Protein AF-A0A935LXM3-F1 (afdb_monomer_lite)

Sequence (166 aa):
MAPHEYMTWLWNDKTSASRNANGSTFEYAIASVLLSRHISPFYVQANILHVDGVSFDFVLFRAGLDPIVISAKTSLRERWKQAELEGRVLKSVYTKALCYLVTMDEGQADNIQSKVEKREAVGIDRVVRANKIGFSELISELTSHTYKEAVVQPPVLKSRIVSLIQ

pLDDT: mean 88.33, std 14.63, range [37.03, 98.75]

Radius of gyration: 15.08 Å; chains: 1; bounding box: 37×42×38 Å

Secondary structure (DSSP, 8-state):
--HHHHHHHHHHS--S--HHHHHHHHHHHHHHHHHHTT---EEEEE-BTT-TT--EEEEEEBTTSPEEEEEEES--TTTHHHHHHHHHHHHHH-TT-EEEEEE--TTTHHHHHHHHHTTSSTT-SEEEETTSHHHHHHHHHHHTS-B----SS-SBSS-EEE----

Foldseek 3Di:
DFQLVQLVVQLVPDDDDDPVVVQVSQLVSVVVSCVVLQLDWKWAQFDFPVLPPDTAGIWFQFPVRAIETEHEDAAPVPVVVVLLVSLVSSCVVRVPYAREYEYQHPPCQVVVQVCCVVVVSVSHNHYHYSNDVSVSVVSVVSSVTDTDQPPDDHSTPDTDIDDDDD

Structure (mmCIF, N/CA/C/O backbone):
data_AF-A0A935LXM3-F1
#
_entry.id   AF-A0A935LXM3-F1
#
loop_
_atom_site.group_PDB
_atom_site.id
_atom_site.type_symbol
_atom_site.label_atom_id
_atom_site.label_alt_id
_atom_site.label_comp_id
_atom_site.label_asym_id
_atom_site.label_entity_id
_atom_site.label_seq_id
_atom_site.pdbx_PDB_ins_code
_atom_site.Cartn_x
_atom_site.Cartn_y
_atom_site.Cartn_z
_atom_site.occupancy
_atom_site.B_iso_or_equiv
_atom_site.auth_seq_id
_atom_site.auth_comp_id
_atom_site.auth_asym_id
_atom_site.auth_atom_id
_atom_site.pdbx_PDB_model_num
ATOM 1 N N . MET A 1 1 ? 15.114 -13.273 -7.513 1.00 89.81 1 MET A N 1
ATOM 2 C CA . MET A 1 1 ? 14.921 -11.834 -7.784 1.00 89.81 1 MET A CA 1
ATOM 3 C C . MET A 1 1 ? 14.079 -11.233 -6.671 1.00 89.81 1 MET A C 1
ATOM 5 O O . MET A 1 1 ? 13.067 -11.833 -6.312 1.00 89.81 1 MET A O 1
ATOM 9 N N . ALA A 1 2 ? 14.509 -10.126 -6.068 1.00 97.12 2 ALA A N 1
ATOM 10 C CA . ALA A 1 2 ? 13.748 -9.428 -5.031 1.00 97.12 2 ALA A CA 1
ATOM 11 C C . ALA A 1 2 ? 12.479 -8.772 -5.620 1.00 97.12 2 ALA A C 1
ATOM 13 O O . ALA A 1 2 ? 12.457 -8.471 -6.812 1.00 97.12 2 ALA A O 1
ATOM 14 N N . PRO A 1 3 ? 11.415 -8.527 -4.830 1.00 97.94 3 PRO A N 1
ATOM 15 C CA . PRO A 1 3 ? 10.172 -7.953 -5.357 1.00 97.94 3 PRO A CA 1
ATOM 16 C C . PRO A 1 3 ? 10.330 -6.629 -6.122 1.00 97.94 3 PRO A C 1
ATOM 18 O O . PRO A 1 3 ? 9.740 -6.472 -7.187 1.00 97.94 3 PRO A O 1
ATOM 21 N N . HIS A 1 4 ? 11.150 -5.694 -5.634 1.00 97.44 4 HIS A N 1
ATOM 22 C CA . HIS A 1 4 ? 11.377 -4.415 -6.326 1.00 97.44 4 HIS A CA 1
ATOM 23 C C . HIS A 1 4 ? 12.195 -4.551 -7.622 1.00 97.44 4 HIS A C 1
ATOM 25 O O . HIS A 1 4 ? 11.977 -3.808 -8.582 1.00 97.44 4 HIS A O 1
ATOM 31 N N . GLU A 1 5 ? 13.115 -5.518 -7.677 1.00 96.50 5 GLU A N 1
ATOM 32 C CA . GLU A 1 5 ? 13.848 -5.872 -8.897 1.00 96.50 5 GLU A CA 1
ATOM 33 C C . GLU A 1 5 ? 12.898 -6.504 -9.915 1.00 96.50 5 GLU A C 1
ATOM 35 O O . GLU A 1 5 ? 12.934 -6.150 -11.090 1.00 96.50 5 GLU A O 1
ATOM 40 N N . TYR A 1 6 ? 11.994 -7.376 -9.454 1.00 95.44 6 TYR A N 1
ATOM 41 C CA . TYR A 1 6 ? 10.984 -8.000 -10.305 1.00 95.44 6 TYR A CA 1
ATOM 42 C C . TYR A 1 6 ? 10.011 -6.971 -10.875 1.00 95.44 6 TYR A C 1
ATOM 44 O O . TYR A 1 6 ? 9.727 -6.993 -12.070 1.00 95.44 6 TYR A O 1
ATOM 52 N N . MET A 1 7 ? 9.599 -5.991 -10.068 1.00 94.31 7 MET A N 1
ATOM 53 C CA . MET A 1 7 ? 8.851 -4.838 -10.566 1.00 94.31 7 MET A CA 1
ATOM 54 C C . MET A 1 7 ? 9.626 -4.027 -11.597 1.00 94.31 7 MET A C 1
ATOM 56 O O . MET A 1 7 ? 9.058 -3.626 -12.608 1.00 94.31 7 MET A O 1
ATOM 60 N N . THR A 1 8 ? 10.914 -3.780 -11.360 1.00 92.88 8 THR A N 1
ATOM 61 C CA . THR A 1 8 ? 11.761 -3.055 -12.317 1.00 92.88 8 THR A CA 1
ATOM 62 C C . THR A 1 8 ? 11.845 -3.806 -13.643 1.00 92.88 8 THR A C 1
ATOM 64 O O . THR A 1 8 ? 11.695 -3.196 -14.698 1.00 92.88 8 THR A O 1
ATOM 67 N N . TRP A 1 9 ? 12.018 -5.128 -13.592 1.00 91.38 9 TRP A N 1
ATOM 68 C CA . TRP A 1 9 ? 12.029 -5.991 -14.768 1.00 91.38 9 TRP A CA 1
ATOM 69 C C . TRP A 1 9 ? 10.694 -5.936 -15.528 1.00 91.38 9 TRP A C 1
ATOM 71 O O . TRP A 1 9 ? 10.690 -5.548 -16.693 1.00 91.38 9 TRP A O 1
ATOM 81 N N . LEU A 1 10 ? 9.563 -6.188 -14.853 1.00 89.44 10 LEU A N 1
ATOM 82 C CA . LEU A 1 10 ? 8.217 -6.111 -15.445 1.00 89.44 10 LEU A CA 1
ATOM 83 C C . LEU A 1 10 ? 7.925 -4.735 -16.060 1.00 89.44 10 LEU A C 1
ATOM 85 O O . LEU A 1 10 ? 7.284 -4.624 -17.102 1.00 89.44 10 LEU A O 1
ATOM 89 N N . TRP A 1 11 ? 8.373 -3.667 -15.399 1.00 87.50 11 TRP A N 1
ATOM 90 C CA . TRP A 1 11 ? 8.103 -2.303 -15.840 1.00 87.50 11 TRP A CA 1
ATOM 91 C C . TRP A 1 11 ? 8.968 -1.862 -17.019 1.00 87.50 11 TRP A C 1
ATOM 93 O O . TRP A 1 11 ? 8.523 -1.023 -17.800 1.00 87.50 11 TRP A O 1
ATOM 103 N N . ASN A 1 12 ? 10.182 -2.398 -17.149 1.00 84.56 12 ASN A N 1
ATOM 104 C CA . ASN A 1 12 ? 11.080 -2.101 -18.265 1.00 84.56 12 ASN A CA 1
ATOM 105 C C . ASN A 1 12 ? 10.766 -2.945 -19.507 1.00 84.56 12 ASN A C 1
ATOM 107 O O . ASN A 1 12 ? 11.002 -2.481 -20.617 1.00 84.56 12 ASN A O 1
ATOM 111 N N . ASP A 1 13 ? 10.203 -4.142 -19.326 1.00 73.25 13 ASP A N 1
ATOM 112 C CA . ASP A 1 13 ? 9.806 -5.043 -20.417 1.00 73.25 13 ASP A CA 1
ATOM 113 C C . ASP A 1 13 ? 8.528 -4.585 -21.150 1.00 73.25 13 ASP A C 1
ATOM 115 O O . ASP A 1 13 ? 8.158 -5.106 -22.201 1.00 73.25 13 ASP A O 1
ATOM 119 N N . LYS A 1 14 ? 7.834 -3.562 -20.634 1.00 68.50 14 LYS A N 1
ATOM 120 C CA . LYS A 1 14 ? 6.614 -3.063 -21.273 1.00 68.50 14 LYS A CA 1
ATOM 121 C C . LYS A 1 14 ? 6.932 -2.368 -22.607 1.00 68.50 14 LYS A C 1
ATOM 123 O O . LYS A 1 14 ? 7.568 -1.315 -22.666 1.00 68.50 14 LYS A O 1
ATOM 128 N N . THR A 1 15 ? 6.393 -2.903 -23.696 1.00 54.03 15 THR A N 1
ATOM 129 C CA . THR A 1 15 ? 6.341 -2.210 -24.988 1.00 54.03 15 THR A CA 1
ATOM 130 C C . THR A 1 15 ? 5.394 -1.013 -24.892 1.00 54.03 15 THR A C 1
ATOM 132 O O . THR A 1 15 ? 4.273 -1.168 -24.414 1.00 54.03 15 THR A O 1
ATOM 135 N N . SER A 1 16 ? 5.842 0.164 -25.337 1.00 53.53 16 SER A N 1
ATOM 136 C CA . SER A 1 16 ? 5.180 1.483 -25.400 1.00 53.53 16 SER A CA 1
ATOM 137 C C . SER A 1 16 ? 3.637 1.486 -25.407 1.00 53.53 16 SER A C 1
ATOM 139 O O . SER A 1 16 ? 3.008 1.723 -26.437 1.00 53.53 16 SER A O 1
ATOM 141 N N . ALA A 1 17 ? 3.002 1.258 -24.257 1.00 54.56 17 ALA A N 1
ATOM 142 C CA . ALA A 1 17 ? 1.547 1.224 -24.140 1.00 54.56 17 ALA A CA 1
ATOM 143 C C . ALA A 1 17 ? 0.980 2.596 -23.724 1.00 54.56 17 ALA A C 1
ATOM 145 O O . ALA A 1 17 ? 1.646 3.397 -23.059 1.00 54.56 17 ALA A O 1
ATOM 146 N N . SER A 1 18 ? -0.271 2.879 -24.107 1.00 57.09 18 SER A N 1
ATOM 147 C CA . SER A 1 18 ? -0.971 4.136 -23.797 1.00 57.09 18 SER A CA 1
ATOM 148 C C . SER A 1 18 ? -1.063 4.412 -22.283 1.00 57.09 18 SER A C 1
ATOM 150 O O . SER A 1 18 ? -0.910 3.520 -21.449 1.00 57.09 18 SER A O 1
ATOM 152 N N . ARG A 1 19 ? -1.332 5.660 -21.870 1.00 58.12 19 ARG A N 1
ATOM 153 C CA . ARG A 1 19 ? -1.397 6.030 -20.436 1.00 58.12 19 ARG A CA 1
ATOM 154 C C . ARG A 1 19 ? -2.417 5.194 -19.637 1.00 58.12 19 ARG A C 1
ATOM 156 O O . ARG A 1 19 ? -2.112 4.841 -18.504 1.00 58.12 19 ARG A O 1
ATOM 163 N N . ASN A 1 20 ? -3.562 4.835 -20.224 1.00 58.09 20 ASN A N 1
ATOM 164 C CA . ASN A 1 20 ? -4.542 3.951 -19.574 1.00 58.09 20 ASN A CA 1
ATOM 165 C C . ASN A 1 20 ? -4.024 2.512 -19.462 1.00 58.09 20 ASN A C 1
ATOM 167 O O . ASN A 1 20 ? -4.158 1.904 -18.404 1.00 58.09 20 ASN A O 1
ATOM 171 N N . ALA A 1 21 ? -3.353 2.004 -20.500 1.00 61.75 21 ALA A N 1
ATOM 172 C CA . ALA A 1 21 ? -2.710 0.696 -20.442 1.00 61.75 21 ALA A CA 1
ATOM 173 C C . ALA A 1 21 ? -1.639 0.638 -19.337 1.00 61.75 21 ALA A C 1
ATOM 175 O O . ALA A 1 21 ? -1.535 -0.366 -18.648 1.00 61.75 21 ALA A O 1
ATOM 176 N N . ASN A 1 22 ? -0.922 1.739 -19.073 1.00 80.38 22 ASN A N 1
ATOM 177 C CA . ASN A 1 22 ? 0.073 1.787 -17.997 1.00 80.38 22 ASN A CA 1
ATOM 178 C C . ASN A 1 22 ? -0.520 1.567 -16.593 1.00 80.38 22 ASN A C 1
ATOM 180 O O . ASN A 1 22 ? 0.169 0.998 -15.752 1.00 80.38 22 ASN A O 1
ATOM 184 N N . GLY A 1 23 ? -1.752 2.021 -16.326 1.00 85.88 23 GLY A N 1
ATOM 185 C CA . GLY A 1 23 ? -2.417 1.812 -15.033 1.00 85.88 23 GLY A CA 1
ATOM 186 C C . GLY A 1 23 ? -2.727 0.337 -14.794 1.00 85.88 23 GLY A C 1
ATOM 187 O O . GLY A 1 23 ? -2.234 -0.250 -13.837 1.00 85.88 23 GLY A O 1
ATOM 188 N N . SER A 1 24 ? -3.434 -0.290 -15.735 1.00 87.75 24 SER A N 1
ATOM 189 C CA . SER A 1 24 ? -3.763 -1.717 -15.652 1.00 87.75 24 SER A CA 1
ATOM 190 C C . SER A 1 24 ? -2.521 -2.611 -15.692 1.00 87.75 24 SER A C 1
ATOM 192 O O . SER A 1 24 ? -2.440 -3.570 -14.934 1.00 87.75 24 SER A O 1
ATOM 194 N N . THR A 1 25 ? -1.509 -2.290 -16.508 1.00 89.62 25 THR A N 1
ATOM 195 C CA . THR A 1 25 ? -0.222 -3.009 -16.488 1.00 89.62 25 THR A CA 1
ATOM 196 C C . THR A 1 25 ? 0.448 -2.918 -15.119 1.00 89.62 25 THR A C 1
ATOM 198 O O . THR A 1 25 ? 1.029 -3.900 -14.665 1.00 89.62 25 THR A O 1
ATOM 201 N N . PHE A 1 26 ? 0.361 -1.772 -14.440 1.00 93.25 26 PHE A N 1
ATOM 202 C CA . PHE A 1 26 ? 0.932 -1.623 -13.105 1.00 93.25 26 PHE A CA 1
ATOM 203 C C . PHE A 1 26 ? 0.200 -2.473 -12.064 1.00 93.25 26 PHE A C 1
ATOM 205 O O . PHE A 1 26 ? 0.851 -3.158 -11.278 1.00 93.25 26 PHE A O 1
ATOM 212 N N . GLU A 1 27 ? -1.133 -2.501 -12.106 1.00 94.44 27 GLU A N 1
ATOM 213 C CA . GLU A 1 27 ? -1.937 -3.410 -11.282 1.00 94.44 27 GLU A CA 1
ATOM 214 C C . GLU A 1 27 ? -1.557 -4.877 -11.550 1.00 94.44 27 GLU A C 1
ATOM 216 O O . GLU A 1 27 ? -1.248 -5.615 -10.616 1.00 94.44 27 GLU A O 1
ATOM 221 N N . TYR A 1 28 ? -1.468 -5.307 -12.813 1.00 93.44 28 TYR A N 1
ATOM 222 C CA . TYR A 1 28 ? -1.057 -6.678 -13.141 1.00 93.44 28 TYR A CA 1
ATOM 223 C C . TYR A 1 28 ? 0.361 -7.012 -12.678 1.00 93.44 28 TYR A C 1
ATOM 225 O O . TYR A 1 28 ? 0.616 -8.140 -12.253 1.00 93.44 28 TYR A O 1
ATOM 233 N N . ALA A 1 29 ? 1.280 -6.049 -12.724 1.00 94.62 29 ALA A N 1
ATOM 234 C CA . ALA A 1 29 ? 2.634 -6.248 -12.232 1.00 94.62 29 ALA A CA 1
ATOM 235 C C . ALA A 1 29 ? 2.650 -6.452 -10.707 1.00 94.62 29 ALA A C 1
ATOM 237 O O . ALA A 1 29 ? 3.268 -7.402 -10.225 1.00 94.62 29 ALA A O 1
ATOM 238 N N . ILE A 1 30 ? 1.891 -5.647 -9.952 1.00 97.38 30 ILE A N 1
ATOM 239 C CA . ILE A 1 30 ? 1.714 -5.837 -8.503 1.00 97.38 30 ILE A CA 1
ATOM 240 C C . ILE A 1 30 ? 1.065 -7.197 -8.217 1.00 97.38 30 ILE A C 1
ATOM 242 O O . ILE A 1 30 ? 1.585 -7.954 -7.400 1.00 97.38 30 ILE A O 1
ATOM 246 N N . ALA A 1 31 ? -0.011 -7.552 -8.925 1.00 97.06 31 ALA A N 1
ATOM 247 C CA . ALA A 1 31 ? -0.677 -8.849 -8.781 1.00 97.06 31 ALA A CA 1
ATOM 248 C C . ALA A 1 31 ? 0.291 -10.020 -9.027 1.00 97.06 31 ALA A C 1
ATOM 250 O O . ALA A 1 31 ? 0.309 -10.986 -8.266 1.00 97.06 31 ALA A O 1
ATOM 251 N N . SER A 1 32 ? 1.141 -9.907 -10.052 1.00 95.62 32 SER A N 1
ATOM 252 C CA . SER A 1 32 ? 2.162 -10.909 -10.380 1.00 95.62 32 SER A CA 1
ATOM 253 C C . SER A 1 32 ? 3.192 -11.057 -9.260 1.00 95.62 32 SER A C 1
ATOM 255 O O . SER A 1 32 ? 3.588 -12.175 -8.932 1.00 95.62 32 SER A O 1
ATOM 257 N N . VAL A 1 33 ? 3.600 -9.950 -8.630 1.00 97.19 33 VAL A N 1
ATOM 258 C CA . VAL A 1 33 ? 4.483 -9.985 -7.457 1.00 97.19 33 VAL A CA 1
ATOM 259 C C . VAL A 1 33 ? 3.794 -10.684 -6.287 1.00 97.19 33 VAL A C 1
ATOM 261 O O . VAL A 1 33 ? 4.392 -11.599 -5.724 1.00 97.19 33 VAL A O 1
ATOM 264 N N . LEU A 1 34 ? 2.555 -10.307 -5.947 1.00 97.88 34 LEU A N 1
ATOM 265 C CA . LEU A 1 34 ? 1.797 -10.924 -4.849 1.00 97.88 34 LEU A CA 1
ATOM 266 C C . LEU A 1 34 ? 1.687 -12.445 -5.036 1.00 97.88 34 LEU A C 1
ATOM 268 O O . LEU A 1 34 ? 2.056 -13.209 -4.142 1.00 97.88 34 LEU A O 1
ATOM 272 N N . LEU A 1 35 ? 1.294 -12.888 -6.233 1.00 96.75 35 LEU A N 1
ATOM 273 C CA . LEU A 1 35 ? 1.185 -14.306 -6.576 1.00 96.75 35 LEU A CA 1
ATOM 274 C C . LEU A 1 35 ? 2.524 -15.039 -6.515 1.00 96.75 35 LEU A C 1
ATOM 276 O O . LEU A 1 35 ? 2.604 -16.113 -5.922 1.00 96.75 35 LEU A O 1
ATOM 280 N N . SER A 1 36 ? 3.594 -14.442 -7.053 1.00 95.75 36 SER A N 1
ATOM 281 C CA . SER A 1 36 ? 4.940 -15.036 -7.002 1.00 95.75 36 SER A CA 1
ATOM 282 C C . SER A 1 36 ? 5.471 -15.222 -5.576 1.00 95.75 36 SER A C 1
ATOM 284 O O . SER A 1 36 ? 6.462 -15.920 -5.371 1.00 95.75 36 SER A O 1
ATOM 286 N N . ARG A 1 37 ? 4.832 -14.576 -4.590 1.00 96.38 37 ARG A N 1
ATOM 287 C CA . ARG A 1 37 ? 5.164 -14.633 -3.163 1.00 96.38 37 ARG A CA 1
ATOM 288 C C . ARG A 1 37 ? 4.110 -15.341 -2.324 1.00 96.38 37 ARG A C 1
ATOM 290 O O . ARG A 1 37 ? 4.141 -15.220 -1.106 1.00 96.38 37 ARG A O 1
ATOM 297 N N . HIS A 1 38 ? 3.210 -16.088 -2.965 1.00 95.62 38 HIS A N 1
ATOM 298 C CA . HIS A 1 38 ? 2.139 -16.833 -2.304 1.00 95.62 38 HIS A CA 1
ATOM 299 C C . HIS A 1 38 ? 1.221 -15.958 -1.432 1.00 95.62 38 HIS A C 1
ATOM 301 O O . HIS A 1 38 ? 0.577 -16.450 -0.508 1.00 95.62 38 HIS A O 1
ATOM 307 N N . ILE A 1 39 ? 1.121 -14.661 -1.740 1.00 96.94 39 ILE A N 1
ATOM 308 C CA . ILE A 1 39 ? 0.184 -13.750 -1.085 1.00 96.94 39 ILE A CA 1
ATOM 309 C C . ILE A 1 39 ? -1.167 -13.902 -1.788 1.00 96.94 39 ILE A C 1
ATOM 311 O O . ILE A 1 39 ? -1.378 -13.373 -2.878 1.00 96.94 39 ILE A O 1
ATOM 315 N N . SER A 1 40 ? -2.063 -14.680 -1.181 1.00 93.50 40 SER A N 1
ATOM 316 C CA . SER A 1 40 ? -3.426 -14.944 -1.659 1.00 93.50 40 SER A CA 1
ATOM 317 C C . SER A 1 40 ? -4.300 -15.491 -0.511 1.00 93.50 40 SER A C 1
ATOM 319 O O . SER A 1 40 ? -3.735 -16.001 0.461 1.00 93.50 40 SER A O 1
ATOM 321 N N . PRO A 1 41 ? -5.644 -15.413 -0.589 1.00 93.94 41 PRO A N 1
ATOM 322 C CA . PRO A 1 41 ? -6.429 -14.763 -1.641 1.00 93.94 41 PRO A CA 1
ATOM 323 C C . PRO A 1 41 ? -6.370 -13.232 -1.550 1.00 93.94 41 PRO A C 1
ATOM 325 O O . PRO A 1 41 ? -6.217 -12.660 -0.470 1.00 93.94 41 PRO A O 1
ATOM 328 N N . PHE A 1 42 ? -6.522 -12.565 -2.693 1.00 94.56 42 PHE A N 1
ATOM 329 C CA . PHE A 1 42 ? -6.769 -11.126 -2.760 1.00 94.56 42 PHE A CA 1
ATOM 330 C C . PHE A 1 42 ? -7.818 -10.809 -3.827 1.00 94.56 42 PHE A C 1
ATOM 332 O O . PHE A 1 42 ? -8.053 -11.580 -4.761 1.00 94.56 42 PHE A O 1
ATOM 339 N N . TYR A 1 43 ? -8.452 -9.655 -3.673 1.00 93.62 43 TYR A N 1
ATOM 340 C CA . TYR A 1 43 ? -9.517 -9.175 -4.543 1.00 93.62 43 TYR A CA 1
ATOM 341 C C . TYR A 1 43 ? -9.018 -7.963 -5.313 1.00 93.62 43 TYR A C 1
ATOM 343 O O . TYR A 1 43 ? -8.388 -7.090 -4.718 1.00 93.62 43 TYR A O 1
ATOM 351 N N . VAL A 1 44 ? -9.317 -7.900 -6.610 1.00 92.00 44 VAL A N 1
ATOM 352 C CA . VAL A 1 44 ? -9.006 -6.730 -7.441 1.00 92.00 44 VAL A CA 1
ATOM 353 C C . VAL A 1 44 ? -10.266 -5.950 -7.785 1.00 92.00 44 VAL A C 1
ATOM 355 O O . VAL A 1 44 ? -11.311 -6.558 -8.044 1.00 92.00 44 VAL A O 1
ATOM 358 N N . GLN A 1 45 ? -10.152 -4.619 -7.818 1.00 89.06 45 GLN A N 1
ATOM 359 C CA . GLN A 1 45 ? -11.258 -3.701 -8.127 1.00 89.06 45 GLN A CA 1
ATOM 360 C C . GLN A 1 45 ? -12.500 -4.000 -7.272 1.00 89.06 45 GLN A C 1
ATOM 362 O O . GLN A 1 45 ? -13.581 -4.261 -7.798 1.00 89.06 45 GLN A O 1
ATOM 367 N N . ALA A 1 46 ? -12.307 -4.054 -5.953 1.00 88.25 46 ALA A N 1
ATOM 368 C CA . ALA A 1 46 ? -13.288 -4.560 -5.003 1.00 88.25 46 ALA A CA 1
ATOM 369 C C . ALA A 1 46 ? -14.006 -3.433 -4.248 1.00 88.25 46 ALA A C 1
ATOM 371 O O . ALA A 1 46 ? -13.378 -2.506 -3.738 1.00 88.25 46 ALA A O 1
ATOM 372 N N . ASN A 1 47 ? -15.326 -3.553 -4.120 1.00 89.25 47 ASN A N 1
ATOM 373 C CA . ASN A 1 47 ? -16.161 -2.687 -3.283 1.00 89.25 47 ASN A CA 1
ATOM 374 C C . ASN A 1 47 ? -16.488 -3.382 -1.962 1.00 89.25 47 ASN A C 1
ATOM 376 O O . ASN A 1 47 ? -17.202 -4.378 -1.996 1.00 89.25 47 ASN A O 1
ATOM 380 N N . ILE A 1 48 ? -16.035 -2.869 -0.821 1.00 87.56 48 ILE A N 1
ATOM 381 C CA . ILE A 1 48 ? -16.261 -3.534 0.470 1.00 87.56 48 ILE A CA 1
ATOM 382 C C . ILE A 1 48 ? -17.670 -3.228 1.009 1.00 87.56 48 ILE A C 1
ATOM 384 O O . ILE A 1 48 ? -18.119 -2.087 0.940 1.00 87.56 48 ILE A O 1
ATOM 388 N N . LEU A 1 49 ? -18.380 -4.224 1.555 1.00 82.31 49 LEU A N 1
ATOM 389 C CA . LEU A 1 49 ? -19.695 -4.005 2.180 1.00 82.31 49 LEU A CA 1
ATOM 390 C C . LEU A 1 49 ? -19.604 -2.949 3.298 1.00 82.31 49 LEU A C 1
ATOM 392 O O . LEU A 1 49 ? -18.657 -2.950 4.079 1.00 82.31 49 LEU A O 1
ATOM 396 N N . HIS A 1 50 ? -20.604 -2.065 3.369 1.00 85.38 50 HIS A N 1
ATOM 397 C CA . HIS A 1 50 ? -20.654 -0.898 4.266 1.00 85.38 50 HIS A CA 1
ATOM 398 C C . HIS A 1 50 ? -19.625 0.204 3.966 1.00 85.38 50 HIS A C 1
ATOM 400 O O . HIS A 1 50 ? -19.594 1.210 4.670 1.00 85.38 50 HIS A O 1
ATOM 406 N N . V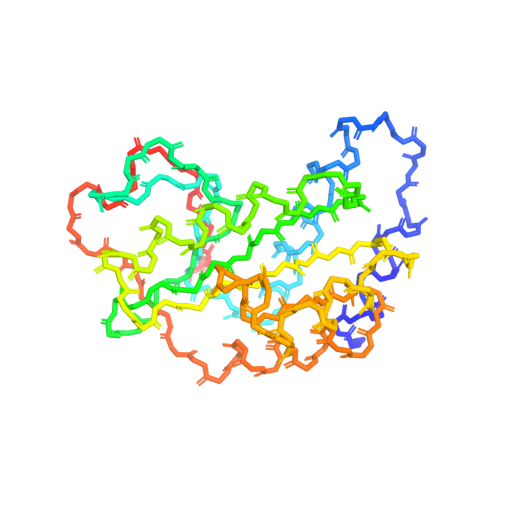AL A 1 51 ? -18.815 0.054 2.914 1.00 89.44 51 VAL A N 1
ATOM 407 C CA . VAL A 1 51 ? -17.859 1.060 2.439 1.00 89.44 51 VAL A CA 1
ATOM 408 C C . VAL A 1 51 ? -18.356 1.601 1.098 1.00 89.44 51 VAL A C 1
ATOM 410 O O . VAL A 1 51 ? -17.952 1.155 0.023 1.00 89.44 51 VAL A O 1
ATOM 413 N N . ASP A 1 52 ? -19.283 2.553 1.164 1.00 84.44 52 ASP A N 1
ATOM 414 C CA . ASP A 1 52 ? -19.980 3.057 -0.019 1.00 84.44 52 ASP A CA 1
ATOM 415 C C . ASP A 1 52 ? -19.124 4.008 -0.864 1.00 84.44 52 ASP A C 1
ATOM 417 O O . ASP A 1 52 ? -18.309 4.784 -0.364 1.00 84.44 52 ASP A O 1
ATOM 421 N N . GLY A 1 53 ? -19.345 3.972 -2.181 1.00 86.06 53 GLY A N 1
ATOM 422 C CA . GLY A 1 53 ? -18.749 4.922 -3.126 1.00 86.06 53 GLY A CA 1
ATOM 423 C C . GLY A 1 53 ? -17.254 4.728 -3.395 1.00 86.06 53 GLY A C 1
ATOM 424 O O . GLY A 1 53 ? -16.658 5.561 -4.075 1.00 86.06 53 GLY A O 1
ATOM 425 N N . VAL A 1 54 ? -16.655 3.637 -2.905 1.00 90.19 54 VAL A N 1
ATOM 426 C CA . VAL A 1 54 ? -15.226 3.344 -3.065 1.00 90.19 54 VAL A CA 1
ATOM 427 C C . VAL A 1 54 ? -15.011 1.986 -3.730 1.00 90.19 54 VAL A C 1
ATOM 429 O O . VAL A 1 54 ? -15.653 0.996 -3.383 1.00 90.19 54 VAL A O 1
ATOM 432 N N . SER A 1 55 ? -14.083 1.949 -4.686 1.00 90.44 55 SER A N 1
ATOM 433 C CA . SER A 1 55 ? -13.564 0.732 -5.311 1.00 90.44 55 SER A CA 1
ATOM 434 C C . SER A 1 55 ? -12.060 0.687 -5.090 1.00 90.44 55 SER A C 1
ATOM 436 O O . SER A 1 55 ? -11.350 1.581 -5.542 1.00 90.44 55 SER A O 1
ATOM 438 N N . PHE A 1 56 ? -11.581 -0.356 -4.426 1.00 94.19 56 PHE A N 1
ATOM 439 C CA . PHE A 1 56 ? -10.172 -0.518 -4.086 1.00 94.19 56 PHE A CA 1
ATOM 440 C C . PHE A 1 56 ? -9.436 -1.339 -5.145 1.00 94.19 56 PHE A C 1
ATOM 442 O O . PHE A 1 56 ? -9.967 -2.346 -5.619 1.00 94.19 56 PHE A O 1
ATOM 449 N N . ASP A 1 57 ? -8.203 -0.946 -5.481 1.00 95.38 57 ASP A N 1
ATOM 450 C CA . ASP A 1 57 ? -7.406 -1.641 -6.502 1.00 95.38 57 ASP A CA 1
ATOM 451 C C . ASP A 1 57 ? -7.067 -3.072 -6.051 1.00 95.38 57 ASP A C 1
ATOM 453 O O . ASP A 1 57 ? -7.331 -4.018 -6.792 1.00 95.38 57 ASP A O 1
ATOM 457 N N . PHE A 1 58 ? -6.581 -3.237 -4.812 1.00 96.94 58 PHE A N 1
ATOM 458 C CA . PHE A 1 58 ? -6.380 -4.536 -4.162 1.00 96.94 58 PHE A CA 1
ATOM 459 C C . PHE A 1 58 ? -6.922 -4.542 -2.737 1.00 96.94 58 PHE A C 1
ATOM 461 O O . PHE A 1 58 ? -6.687 -3.598 -1.981 1.00 96.94 58 PHE A O 1
ATOM 468 N N . VAL A 1 59 ? -7.560 -5.646 -2.347 1.00 96.75 59 VAL A N 1
ATOM 469 C CA . VAL A 1 59 ? -7.999 -5.911 -0.970 1.00 96.75 59 VAL A CA 1
ATOM 470 C C . VAL A 1 59 ? -7.534 -7.297 -0.543 1.00 96.75 59 VAL A C 1
ATOM 472 O O . VAL A 1 59 ? -7.786 -8.282 -1.238 1.00 96.75 59 VAL A O 1
ATOM 475 N N . LEU A 1 60 ? -6.896 -7.384 0.621 1.00 96.00 60 LEU A N 1
ATOM 476 C CA . LEU A 1 60 ? -6.530 -8.636 1.273 1.00 96.00 60 LEU A CA 1
ATOM 477 C C . LEU A 1 60 ? -7.164 -8.683 2.662 1.00 96.00 60 LEU A C 1
ATOM 479 O O . LEU A 1 60 ? -6.896 -7.818 3.493 1.00 96.00 60 LEU A O 1
ATOM 483 N N . PHE A 1 61 ? -7.978 -9.698 2.945 1.00 94.38 61 PHE A N 1
ATOM 484 C CA . PHE A 1 61 ? -8.559 -9.870 4.276 1.00 94.38 61 PHE A CA 1
ATOM 485 C C . PHE A 1 61 ? -7.644 -10.726 5.141 1.00 94.38 61 PHE A C 1
ATOM 487 O O . PHE A 1 61 ? -7.422 -11.907 4.858 1.00 94.38 61 PHE A O 1
ATOM 494 N N . ARG A 1 62 ? -7.117 -10.134 6.218 1.00 92.69 62 ARG A N 1
ATOM 495 C CA . ARG A 1 62 ? -6.399 -10.899 7.246 1.00 92.69 62 ARG A CA 1
ATOM 496 C C . ARG A 1 62 ? -7.350 -11.898 7.906 1.00 92.69 62 ARG A C 1
ATOM 498 O O . ARG A 1 62 ? -8.564 -11.722 7.876 1.00 92.69 62 ARG A O 1
ATOM 505 N N . ALA A 1 63 ? -6.811 -12.904 8.591 1.00 86.44 63 ALA A N 1
ATOM 506 C CA . ALA A 1 63 ? -7.613 -13.909 9.297 1.00 86.44 63 ALA A CA 1
ATOM 507 C C . ALA A 1 63 ? -8.658 -13.331 10.284 1.00 86.44 63 ALA A C 1
ATOM 509 O O . ALA A 1 63 ? -9.675 -13.979 10.520 1.00 86.44 63 ALA A O 1
ATOM 510 N N . GLY A 1 64 ? -8.422 -12.131 10.834 1.00 84.88 64 GLY A N 1
ATOM 511 C CA . GLY A 1 64 ? -9.367 -11.382 11.678 1.00 84.88 64 GLY A CA 1
ATOM 512 C C . GLY A 1 64 ? -10.347 -10.470 10.922 1.00 84.88 64 GLY A C 1
ATOM 513 O O . GLY A 1 64 ? -11.007 -9.661 11.558 1.00 84.88 64 GLY A O 1
ATOM 514 N N . LEU A 1 65 ? -10.415 -10.574 9.591 1.00 83.50 65 LEU A N 1
ATOM 515 C CA . LEU A 1 65 ? -11.240 -9.781 8.664 1.00 83.50 65 LEU A CA 1
ATOM 516 C C . LEU A 1 65 ? -10.928 -8.280 8.579 1.00 83.50 65 LEU A C 1
ATOM 518 O O . LEU A 1 65 ? -11.634 -7.548 7.891 1.00 83.50 65 LEU A O 1
ATOM 522 N N . ASP A 1 66 ? -9.836 -7.821 9.182 1.00 91.38 66 ASP A N 1
ATOM 523 C CA . ASP A 1 66 ? -9.327 -6.478 8.914 1.00 91.38 66 ASP A CA 1
ATOM 524 C C . ASP A 1 66 ? -8.685 -6.426 7.513 1.00 91.38 66 ASP A C 1
ATOM 526 O O . ASP A 1 66 ? -7.768 -7.219 7.240 1.00 91.38 66 ASP A O 1
ATOM 530 N N . PRO A 1 67 ? -9.121 -5.509 6.631 1.00 95.31 67 PRO A N 1
ATOM 531 C CA . PRO A 1 67 ? -8.603 -5.409 5.279 1.00 95.31 67 PRO A CA 1
ATOM 532 C C . PRO A 1 67 ? -7.244 -4.706 5.241 1.00 95.31 67 PRO A C 1
ATOM 534 O O . PRO A 1 67 ? -7.001 -3.702 5.913 1.00 95.31 67 PRO A O 1
ATOM 537 N N . ILE A 1 68 ? -6.373 -5.220 4.383 1.00 98.00 68 ILE A N 1
ATOM 538 C CA . ILE A 1 68 ? -5.221 -4.505 3.853 1.00 98.00 68 ILE A CA 1
ATOM 539 C C . ILE A 1 68 ? -5.576 -4.074 2.435 1.00 98.00 68 ILE A C 1
ATOM 541 O O . ILE A 1 68 ? -5.934 -4.908 1.604 1.00 98.00 68 ILE A O 1
ATOM 545 N N . VAL A 1 69 ? -5.463 -2.782 2.161 1.00 98.06 69 VAL A N 1
ATOM 546 C CA . VAL A 1 69 ? -5.707 -2.180 0.856 1.00 98.06 69 VAL A CA 1
ATOM 547 C C . VAL A 1 69 ? -4.400 -1.701 0.254 1.00 98.06 69 VAL A C 1
ATOM 549 O O . VAL A 1 69 ? -3.586 -1.066 0.927 1.00 98.06 69 VAL A O 1
ATOM 552 N N . ILE A 1 70 ? -4.220 -1.979 -1.035 1.00 98.62 70 ILE A N 1
ATOM 553 C CA . ILE A 1 70 ? -3.150 -1.394 -1.839 1.00 98.62 70 ILE A CA 1
ATOM 554 C C . ILE A 1 70 ? -3.811 -0.566 -2.936 1.00 98.62 70 ILE A C 1
ATOM 556 O O . ILE A 1 70 ? -4.490 -1.120 -3.795 1.00 98.62 70 ILE A O 1
ATOM 560 N N . SER A 1 71 ? -3.598 0.748 -2.914 1.00 98.12 71 SER A N 1
ATOM 561 C 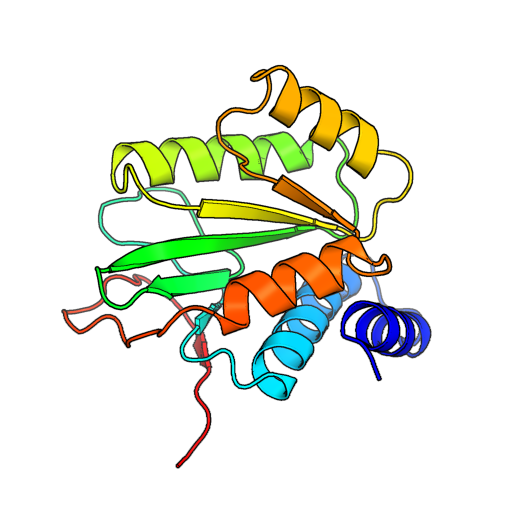CA . SER A 1 71 ? -3.934 1.650 -4.016 1.00 98.12 71 SER A CA 1
ATOM 562 C C . SER A 1 71 ? -2.727 1.754 -4.950 1.00 98.12 71 SER A C 1
ATOM 564 O O . SER A 1 71 ? -1.638 2.143 -4.522 1.00 98.12 71 SER A O 1
ATOM 566 N N . ALA A 1 72 ? -2.902 1.430 -6.227 1.00 97.12 72 ALA A N 1
ATOM 567 C CA . ALA A 1 72 ? -1.842 1.384 -7.227 1.00 97.12 72 ALA A CA 1
ATOM 568 C C . ALA A 1 72 ? -1.938 2.593 -8.164 1.00 97.12 72 ALA A C 1
ATOM 570 O O . ALA A 1 72 ? -2.894 2.750 -8.920 1.00 97.12 72 ALA A O 1
ATOM 571 N N . LYS A 1 73 ? -0.931 3.473 -8.154 1.00 94.88 73 LYS A N 1
ATOM 572 C CA . LYS A 1 73 ? -0.902 4.658 -9.029 1.00 94.88 73 LYS A CA 1
ATOM 573 C C . LYS A 1 73 ? 0.447 4.780 -9.726 1.00 94.88 73 LYS A C 1
ATOM 575 O O . LYS A 1 73 ? 1.477 4.867 -9.083 1.00 94.88 73 LYS A O 1
ATOM 580 N N . THR A 1 74 ? 0.462 4.865 -11.052 1.00 93.44 74 THR A N 1
ATOM 581 C CA . THR A 1 74 ? 1.717 5.070 -11.802 1.00 93.44 74 THR A CA 1
ATOM 582 C C . THR A 1 74 ? 2.281 6.484 -11.636 1.00 93.44 74 THR A C 1
ATOM 584 O O . THR A 1 74 ? 3.494 6.662 -11.612 1.00 93.44 74 THR A O 1
ATOM 587 N N . SER A 1 75 ? 1.401 7.481 -11.498 1.00 90.88 75 SER A N 1
ATOM 588 C CA . SER A 1 75 ? 1.727 8.881 -11.197 1.00 90.88 75 SER A CA 1
ATOM 589 C C . SER A 1 75 ? 0.794 9.412 -10.113 1.00 90.88 75 SER A C 1
ATOM 591 O O . SER A 1 75 ? -0.415 9.170 -10.200 1.00 90.88 75 SER A O 1
ATOM 593 N N . LEU A 1 76 ? 1.315 10.175 -9.150 1.00 91.94 76 LEU A N 1
ATOM 594 C CA . LEU A 1 76 ? 0.520 10.638 -8.010 1.00 91.94 76 LEU A CA 1
ATOM 595 C C . LEU A 1 76 ? -0.274 11.907 -8.331 1.00 91.94 76 LEU A C 1
ATOM 597 O O . LEU A 1 76 ? -1.498 11.871 -8.281 1.00 91.94 76 LEU A O 1
ATOM 601 N N . ARG A 1 77 ? 0.379 13.013 -8.710 1.00 89.25 77 ARG A N 1
ATOM 602 C CA . ARG A 1 77 ? -0.269 14.335 -8.907 1.00 89.25 77 ARG A CA 1
ATOM 603 C C . ARG A 1 77 ? -1.272 14.631 -7.776 1.00 89.25 77 ARG A C 1
ATOM 605 O O . ARG A 1 77 ? -0.938 14.465 -6.618 1.00 89.25 77 ARG A O 1
ATOM 612 N N . GLU A 1 78 ? -2.511 15.010 -8.068 1.00 91.69 78 GLU A N 1
ATOM 613 C CA . GLU A 1 78 ? -3.604 15.128 -7.093 1.00 91.69 78 GLU A CA 1
ATOM 614 C C . GLU A 1 78 ? -4.264 13.791 -6.703 1.00 91.69 78 GLU A C 1
ATOM 616 O O . GLU A 1 78 ? -5.011 13.744 -5.729 1.00 91.69 78 GLU A O 1
ATOM 621 N N . ARG A 1 79 ? -3.999 12.697 -7.431 1.00 93.06 79 ARG A N 1
ATOM 622 C CA . ARG A 1 79 ? -4.695 11.400 -7.288 1.00 93.06 79 ARG A CA 1
ATOM 623 C C . ARG A 1 79 ? -4.401 10.692 -5.973 1.00 93.06 79 ARG A C 1
ATOM 625 O O . ARG A 1 79 ? -5.213 9.880 -5.547 1.00 93.06 79 ARG A O 1
ATOM 632 N N . TRP A 1 80 ? -3.296 11.006 -5.293 1.00 96.19 80 TRP A N 1
ATOM 633 C CA . TRP A 1 80 ? -3.061 10.479 -3.941 1.00 96.19 80 TRP A CA 1
ATOM 634 C C . TRP A 1 80 ? -4.145 10.938 -2.955 1.00 96.19 80 TRP A C 1
ATOM 636 O O . TRP A 1 80 ? -4.432 10.219 -2.006 1.00 96.19 80 TRP A O 1
ATOM 646 N N . LYS A 1 81 ? -4.806 12.080 -3.207 1.00 96.62 81 LYS A N 1
ATOM 647 C CA . LYS A 1 81 ? -5.948 12.538 -2.400 1.00 96.62 81 LYS A CA 1
ATOM 648 C C . LYS A 1 81 ? -7.153 11.602 -2.510 1.00 96.62 81 LYS A C 1
ATOM 650 O O . LYS A 1 81 ? -7.945 11.538 -1.580 1.00 96.62 81 LYS A O 1
ATOM 655 N N . GLN A 1 82 ? -7.296 10.881 -3.625 1.00 95.88 82 GLN A N 1
ATOM 656 C CA . GLN A 1 82 ? -8.335 9.858 -3.758 1.00 95.88 82 GLN A CA 1
ATOM 657 C C . GLN A 1 82 ? -8.015 8.673 -2.850 1.00 95.88 82 GLN A C 1
ATOM 659 O O . GLN A 1 82 ? -8.837 8.349 -2.009 1.00 95.88 82 GLN A O 1
ATOM 664 N N . ALA A 1 83 ? -6.792 8.134 -2.914 1.00 97.19 83 ALA A N 1
ATOM 665 C CA . ALA A 1 83 ? -6.355 7.060 -2.015 1.00 97.19 83 ALA A CA 1
ATOM 666 C C . ALA A 1 83 ? -6.481 7.455 -0.529 1.00 97.19 83 ALA A C 1
ATOM 668 O O . ALA A 1 83 ? -6.861 6.653 0.318 1.00 97.19 83 ALA A O 1
ATOM 669 N N . GLU A 1 84 ? -6.215 8.722 -0.214 1.00 97.75 84 GLU A N 1
ATOM 670 C CA . GLU A 1 84 ? -6.390 9.280 1.125 1.00 97.75 84 GLU A CA 1
ATOM 671 C C . GLU A 1 84 ? -7.866 9.345 1.554 1.00 97.75 84 GLU A C 1
ATOM 673 O O . GLU A 1 84 ? -8.200 8.947 2.671 1.00 97.75 84 GLU A O 1
ATOM 678 N N . LEU A 1 85 ? -8.771 9.779 0.672 1.00 97.06 85 LEU A N 1
ATOM 679 C CA . LEU A 1 85 ? -10.208 9.756 0.938 1.00 97.06 85 LEU A 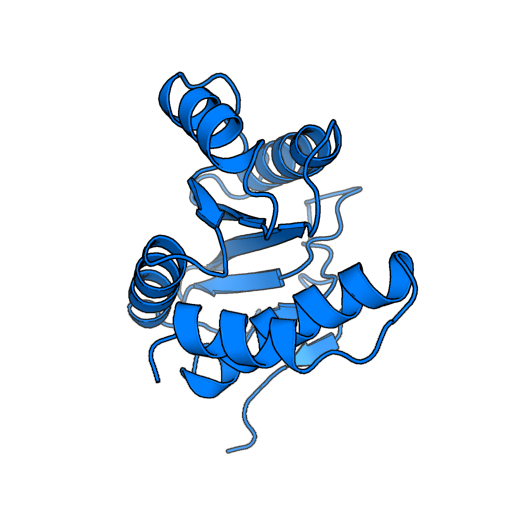CA 1
ATOM 680 C C . LEU A 1 85 ? -10.727 8.322 1.105 1.00 97.06 85 LEU A C 1
ATOM 682 O O . LEU A 1 85 ? -11.405 8.037 2.089 1.00 97.06 85 LEU A O 1
ATOM 686 N N . GLU A 1 86 ? -10.374 7.430 0.184 1.00 96.75 86 GLU A N 1
ATOM 687 C CA . GLU A 1 86 ? -10.755 6.014 0.183 1.00 96.75 86 GLU A CA 1
ATOM 688 C C . GLU A 1 86 ? -10.318 5.322 1.481 1.00 96.75 86 GLU A C 1
ATOM 690 O O . GLU A 1 86 ? -11.120 4.644 2.125 1.00 96.75 86 GLU A O 1
ATOM 695 N N . GLY A 1 87 ? -9.079 5.562 1.922 1.00 97.38 87 GLY A N 1
ATOM 696 C CA . GLY A 1 87 ? -8.558 5.024 3.176 1.00 97.38 87 GLY A CA 1
ATOM 697 C C . GLY A 1 87 ? -9.274 5.565 4.415 1.00 97.38 87 GLY A C 1
ATOM 698 O O . GLY A 1 87 ? -9.554 4.804 5.341 1.00 97.38 87 GLY A O 1
ATOM 699 N N . ARG A 1 88 ? -9.658 6.851 4.442 1.00 97.12 88 ARG A N 1
ATOM 700 C CA . ARG A 1 88 ? -10.485 7.394 5.540 1.00 97.12 88 ARG A CA 1
ATOM 701 C C . ARG A 1 88 ? -11.865 6.747 5.599 1.00 97.12 88 ARG A C 1
ATOM 703 O O . ARG A 1 88 ? -12.317 6.402 6.690 1.00 97.12 88 ARG A O 1
ATOM 710 N N . VAL A 1 89 ? -12.518 6.574 4.448 1.00 96.31 89 VAL A N 1
ATOM 711 C CA . VAL A 1 89 ? -13.833 5.918 4.373 1.00 96.31 89 VAL A CA 1
ATOM 712 C C . VAL A 1 89 ? -13.710 4.475 4.862 1.00 96.31 89 VAL A C 1
ATOM 714 O O . VAL A 1 89 ? -14.463 4.069 5.743 1.00 96.31 89 VAL A O 1
ATOM 717 N N . LEU A 1 90 ? -12.695 3.733 4.410 1.00 96.19 90 LEU A N 1
ATOM 718 C CA . LEU A 1 90 ? -12.437 2.377 4.891 1.00 96.19 90 LEU A CA 1
ATOM 719 C C . LEU A 1 90 ? -12.246 2.321 6.408 1.00 96.19 90 LEU A C 1
ATOM 721 O O . LEU A 1 90 ? -12.888 1.518 7.081 1.00 96.19 90 LEU A O 1
ATOM 725 N N . LYS A 1 91 ? -11.386 3.187 6.952 1.00 96.19 91 LYS A N 1
ATOM 726 C CA . LYS A 1 91 ? -11.037 3.207 8.380 1.00 96.19 91 LYS A CA 1
ATOM 727 C C . LYS A 1 91 ? -12.186 3.640 9.289 1.00 96.19 91 LYS A C 1
ATOM 729 O O . LYS A 1 91 ? -12.143 3.344 10.481 1.00 96.19 91 LYS A O 1
ATOM 734 N N . SER A 1 92 ? -13.216 4.289 8.743 1.00 94.94 92 SER A N 1
ATOM 735 C CA . SER A 1 92 ? -14.446 4.585 9.486 1.00 94.94 92 SER A CA 1
ATOM 736 C C . SER A 1 92 ? -15.287 3.336 9.779 1.00 94.94 92 SER A C 1
ATOM 738 O O . SER A 1 92 ? -16.031 3.320 10.756 1.00 94.94 92 SER A O 1
ATOM 740 N N . VAL A 1 93 ? -15.128 2.283 8.968 1.00 93.81 93 VAL A N 1
ATOM 741 C CA . VAL A 1 93 ? -15.793 0.979 9.133 1.00 93.81 93 VAL A CA 1
ATOM 742 C C . VAL A 1 93 ? -14.837 -0.042 9.758 1.00 93.81 93 VAL A C 1
ATOM 744 O O . VAL A 1 93 ? -15.200 -0.758 10.688 1.00 93.81 93 VAL A O 1
ATOM 747 N N . TYR A 1 94 ? -13.589 -0.074 9.288 1.00 94.12 94 TYR A N 1
ATOM 748 C CA . TYR A 1 94 ? -12.548 -1.014 9.699 1.00 94.12 94 TYR A CA 1
ATOM 749 C C . TYR A 1 94 ? -11.388 -0.270 10.363 1.00 94.12 94 TYR A C 1
ATOM 751 O O . TYR A 1 94 ? -10.392 0.074 9.728 1.00 94.12 94 TYR A O 1
ATOM 759 N N . THR A 1 95 ? -11.486 -0.045 11.672 1.00 93.38 95 THR A N 1
ATOM 760 C CA . THR A 1 95 ? -10.532 0.791 12.432 1.00 93.38 95 THR A CA 1
ATOM 761 C C . THR A 1 95 ? -9.089 0.274 12.436 1.00 93.38 95 THR A C 1
ATOM 763 O O . THR A 1 95 ? -8.166 1.041 12.704 1.00 93.38 95 THR A O 1
ATOM 766 N N . LYS A 1 96 ? -8.878 -1.011 12.124 1.00 95.19 96 LYS A N 1
ATOM 767 C CA . LYS A 1 96 ? -7.558 -1.659 12.027 1.00 95.19 96 LYS A CA 1
ATOM 768 C C . LYS A 1 96 ? -7.101 -1.906 10.584 1.00 95.19 96 LYS A C 1
ATOM 770 O O . LYS A 1 96 ? -6.142 -2.657 10.381 1.00 95.19 96 LYS A O 1
ATOM 775 N N . ALA A 1 97 ? -7.800 -1.337 9.600 1.00 96.19 97 ALA A N 1
ATOM 776 C CA . ALA A 1 97 ? -7.422 -1.453 8.201 1.00 96.19 97 ALA A CA 1
ATOM 777 C C . ALA A 1 97 ? -6.079 -0.768 7.927 1.00 96.19 97 ALA A C 1
ATOM 779 O O . ALA A 1 97 ? -5.784 0.287 8.494 1.00 96.19 97 ALA A O 1
ATOM 780 N N . LEU A 1 98 ? -5.301 -1.356 7.019 1.00 98.31 98 LEU A N 1
ATOM 781 C CA . LEU A 1 98 ? -4.037 -0.798 6.538 1.00 98.31 98 LEU A CA 1
ATOM 782 C C . LEU A 1 98 ? -4.200 -0.381 5.080 1.00 98.31 98 LEU A C 1
ATOM 784 O O . LEU A 1 98 ? -4.699 -1.156 4.271 1.00 98.31 98 LEU A O 1
ATOM 788 N N . CYS A 1 99 ? -3.802 0.841 4.748 1.00 98.44 99 CYS A N 1
ATOM 789 C CA . CYS A 1 99 ? -3.951 1.450 3.431 1.00 98.44 99 CYS A CA 1
ATOM 790 C C . CYS A 1 99 ? -2.578 1.865 2.898 1.00 98.44 99 CYS A C 1
ATOM 792 O O . CYS A 1 99 ? -1.988 2.849 3.352 1.00 98.44 99 CYS A O 1
ATOM 794 N N . TYR A 1 100 ? -2.070 1.129 1.914 1.00 98.75 100 TYR A N 1
ATOM 795 C CA . TYR A 1 100 ? -0.791 1.408 1.269 1.00 98.75 100 TYR A CA 1
ATOM 796 C C . TYR A 1 100 ? -0.999 2.053 -0.099 1.00 98.75 100 TYR A C 1
ATOM 798 O O . TYR A 1 100 ? -1.791 1.575 -0.907 1.00 98.75 100 TYR A O 1
ATOM 806 N N . LEU A 1 101 ? -0.242 3.109 -0.391 1.00 98.56 101 LEU A N 1
ATOM 807 C CA . LEU A 1 101 ? -0.193 3.727 -1.714 1.00 98.56 101 LEU A CA 1
ATOM 808 C C . LEU A 1 101 ? 1.092 3.297 -2.423 1.00 98.56 101 LEU A C 1
ATOM 810 O O . LEU A 1 101 ? 2.179 3.770 -2.095 1.00 98.56 101 LEU A O 1
ATOM 814 N N . VAL A 1 102 ? 0.973 2.411 -3.408 1.00 98.50 102 VAL A N 1
ATOM 815 C CA . VAL A 1 102 ? 2.108 1.899 -4.183 1.00 98.50 102 VAL A CA 1
ATOM 816 C C . VAL A 1 102 ? 2.220 2.665 -5.501 1.00 98.50 102 VAL A C 1
ATOM 818 O O . VAL A 1 102 ? 1.228 2.857 -6.209 1.00 98.50 102 VAL A O 1
ATOM 821 N N . THR A 1 103 ? 3.427 3.132 -5.833 1.00 97.44 103 THR A N 1
ATOM 822 C CA . THR A 1 103 ? 3.649 4.032 -6.974 1.00 97.44 103 THR A CA 1
ATOM 823 C C . THR A 1 103 ? 4.966 3.818 -7.716 1.00 97.44 103 THR A C 1
ATOM 825 O O . THR A 1 103 ? 5.934 3.304 -7.160 1.00 97.44 103 THR A O 1
ATOM 828 N N . MET A 1 104 ? 5.009 4.249 -8.979 1.00 93.81 104 MET A N 1
ATOM 829 C CA . MET A 1 104 ? 6.242 4.402 -9.769 1.00 93.81 104 MET A CA 1
ATOM 830 C C . MET A 1 104 ? 6.747 5.858 -9.806 1.00 93.81 104 MET A C 1
ATOM 832 O O . MET A 1 104 ? 7.808 6.124 -10.367 1.00 93.81 104 MET A O 1
ATOM 836 N N . ASP A 1 105 ? 6.001 6.803 -9.223 1.00 91.88 105 ASP A N 1
ATOM 837 C CA . ASP A 1 105 ? 6.311 8.236 -9.227 1.00 91.88 105 ASP A CA 1
ATOM 838 C C . ASP A 1 105 ? 7.503 8.546 -8.310 1.00 91.88 105 ASP A C 1
ATOM 840 O O . ASP A 1 105 ? 7.391 8.520 -7.085 1.00 91.88 105 ASP A O 1
ATOM 844 N N . GLU A 1 106 ? 8.655 8.837 -8.910 1.00 81.94 106 GLU A N 1
ATOM 845 C CA . GLU A 1 106 ? 9.878 9.196 -8.189 1.00 81.94 106 GLU A CA 1
ATOM 846 C C . GLU A 1 106 ? 9.793 10.562 -7.505 1.00 81.94 1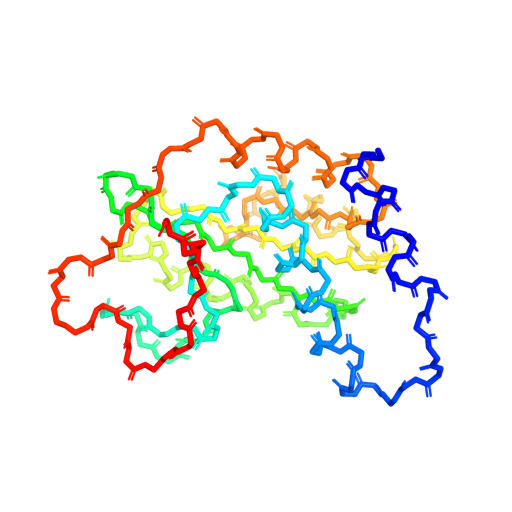06 GLU A C 1
ATOM 848 O O . GLU A 1 106 ? 10.294 10.714 -6.397 1.00 81.94 106 GLU A O 1
ATOM 853 N N . GLY A 1 107 ? 9.151 11.547 -8.137 1.00 80.75 107 GLY A N 1
ATOM 854 C CA . GLY A 1 107 ? 9.202 12.937 -7.681 1.00 80.75 107 GLY A CA 1
ATOM 855 C C . GLY A 1 107 ? 8.234 13.259 -6.542 1.00 80.75 107 GLY A C 1
ATOM 856 O O . GLY A 1 107 ? 8.473 14.189 -5.773 1.00 80.75 107 GLY A O 1
ATOM 857 N N . GLN A 1 108 ? 7.124 12.523 -6.430 1.00 91.12 108 GLN A N 1
ATOM 858 C CA . GLN A 1 108 ? 6.086 12.819 -5.437 1.00 91.12 108 GLN A CA 1
ATOM 859 C C . GLN A 1 108 ? 6.013 11.825 -4.281 1.00 91.12 108 GLN A C 1
ATOM 861 O O . GLN A 1 108 ? 5.485 12.202 -3.238 1.00 91.12 108 GLN A O 1
ATOM 866 N N . ALA A 1 109 ? 6.527 10.599 -4.421 1.00 94.69 109 ALA A N 1
ATOM 867 C CA . ALA A 1 109 ? 6.374 9.572 -3.388 1.00 94.69 109 ALA A CA 1
ATOM 868 C C . ALA A 1 109 ? 6.899 10.028 -2.018 1.00 94.69 109 ALA A C 1
ATOM 870 O O . ALA A 1 109 ? 6.145 9.992 -1.048 1.00 94.69 109 ALA A O 1
ATOM 871 N N . ASP A 1 110 ? 8.128 10.545 -1.960 1.00 94.38 110 ASP A N 1
ATOM 872 C CA . ASP A 1 110 ? 8.767 10.966 -0.704 1.00 94.38 110 ASP A CA 1
ATOM 873 C C . ASP A 1 110 ? 8.046 12.167 -0.072 1.00 94.38 110 ASP A C 1
ATOM 875 O O . ASP A 1 110 ? 7.863 12.242 1.143 1.00 94.38 110 ASP A O 1
ATOM 879 N N . ASN A 1 111 ? 7.540 13.079 -0.907 1.00 95.06 111 ASN A N 1
ATOM 880 C CA . ASN A 1 111 ? 6.746 14.216 -0.448 1.00 95.06 111 ASN A CA 1
ATOM 881 C C . ASN A 1 111 ? 5.432 13.762 0.201 1.00 95.06 111 ASN A C 1
ATOM 883 O O . ASN A 1 111 ? 5.053 14.290 1.247 1.00 95.06 111 ASN A O 1
ATOM 887 N N . ILE A 1 112 ? 4.731 12.787 -0.391 1.00 96.81 112 ILE A N 1
ATOM 888 C CA . ILE A 1 112 ? 3.488 12.258 0.192 1.00 96.81 112 ILE A CA 1
ATOM 889 C C . ILE A 1 112 ? 3.791 11.384 1.415 1.00 96.81 112 ILE A C 1
ATOM 891 O O . ILE A 1 112 ? 3.067 11.471 2.402 1.00 96.81 112 ILE A O 1
ATOM 895 N N . GLN A 1 113 ? 4.885 10.623 1.413 1.00 96.94 113 GLN A N 1
ATOM 896 C CA . GLN A 1 113 ? 5.340 9.882 2.590 1.00 96.94 113 GLN A CA 1
ATOM 897 C C . GLN A 1 113 ? 5.613 10.827 3.775 1.00 96.94 113 GLN A C 1
ATOM 899 O O . GLN A 1 113 ? 5.121 10.586 4.875 1.00 96.94 113 GLN A O 1
ATOM 904 N N . SER A 1 114 ? 6.262 11.975 3.544 1.00 96.69 114 SER A N 1
ATOM 905 C CA . SER A 1 114 ? 6.443 13.004 4.582 1.00 96.69 114 SER A CA 1
ATOM 906 C C . SER A 1 114 ? 5.107 13.548 5.110 1.00 96.69 114 SER A C 1
ATOM 908 O O . SER A 1 114 ? 4.982 13.850 6.297 1.00 96.69 114 SER A O 1
ATOM 910 N N . LYS A 1 115 ? 4.076 13.651 4.257 1.00 97.19 115 LYS A N 1
ATOM 911 C CA . LYS A 1 115 ? 2.717 14.024 4.689 1.00 97.19 115 LYS A CA 1
ATOM 912 C C . LYS A 1 115 ? 2.074 12.956 5.564 1.00 97.19 115 LYS A C 1
ATOM 914 O O . LYS A 1 115 ? 1.396 13.307 6.525 1.00 97.19 115 LYS A O 1
ATOM 919 N N . VAL A 1 116 ? 2.287 11.677 5.261 1.00 97.38 116 VAL A N 1
ATOM 920 C CA . VAL A 1 116 ? 1.832 10.564 6.109 1.00 97.38 116 VAL A CA 1
ATOM 921 C C . VAL A 1 116 ? 2.484 10.654 7.491 1.00 97.38 116 VAL A C 1
ATOM 923 O O . VAL A 1 116 ? 1.784 10.657 8.501 1.00 97.38 116 VAL A O 1
ATOM 926 N N . GLU A 1 117 ? 3.801 10.847 7.546 1.00 97.12 117 GLU A N 1
ATOM 927 C CA . GLU A 1 117 ? 4.565 10.968 8.798 1.00 97.12 117 GLU A CA 1
ATOM 928 C C . GLU A 1 117 ? 4.133 12.174 9.644 1.00 97.12 117 GLU A C 1
ATOM 930 O O . GLU A 1 117 ? 4.013 12.075 10.866 1.00 97.12 117 GLU A O 1
ATOM 935 N N . LYS A 1 118 ? 3.815 13.299 8.993 1.00 97.69 118 LYS A N 1
ATOM 936 C CA . LYS A 1 118 ? 3.270 14.510 9.632 1.00 97.69 118 LYS A CA 1
ATOM 937 C C . LYS A 1 118 ? 1.781 14.417 9.972 1.00 97.69 118 LYS A C 1
ATOM 939 O O . LYS A 1 118 ? 1.220 15.381 10.486 1.00 97.69 118 LYS A O 1
ATOM 944 N N . ARG A 1 119 ? 1.131 13.279 9.697 1.00 95.25 119 ARG A N 1
ATOM 945 C CA . ARG A 1 119 ? -0.318 13.065 9.871 1.00 95.25 119 ARG A CA 1
ATOM 946 C C . ARG A 1 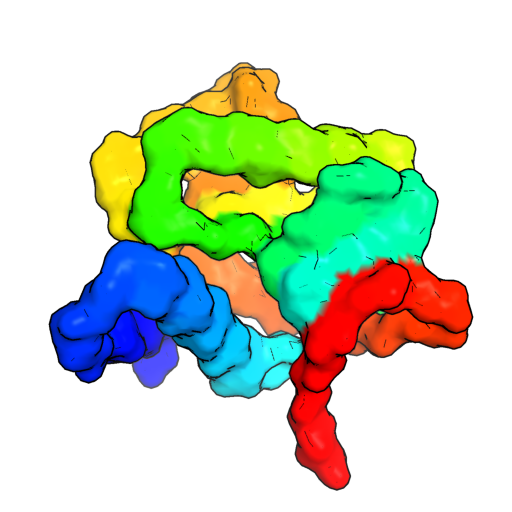119 ? -1.192 14.028 9.055 1.00 95.25 119 ARG A C 1
ATOM 948 O O . ARG A 1 119 ? -2.326 14.308 9.424 1.00 95.25 119 ARG A O 1
ATOM 955 N N . GLU A 1 120 ? -0.691 14.500 7.919 1.00 96.69 120 GLU A N 1
ATOM 956 C CA . GLU A 1 120 ? -1.433 15.319 6.950 1.00 96.69 120 GLU A CA 1
ATOM 957 C C . GLU A 1 120 ? -2.202 14.469 5.918 1.00 96.69 120 GLU A C 1
ATOM 959 O O . GLU A 1 120 ? -3.057 14.991 5.207 1.00 96.69 120 GLU A O 1
ATOM 964 N N . ALA A 1 121 ? -1.903 13.168 5.818 1.00 96.44 121 ALA A N 1
ATOM 965 C CA . ALA A 1 121 ? -2.543 12.214 4.904 1.00 96.44 121 ALA A CA 1
ATOM 966 C C . ALA A 1 121 ? -3.025 10.957 5.657 1.00 96.44 121 ALA A C 1
ATOM 968 O O . ALA A 1 121 ? -2.615 9.841 5.360 1.00 96.44 121 ALA A O 1
ATOM 969 N N . VAL A 1 122 ? -3.884 11.149 6.664 1.00 95.19 122 VAL A N 1
ATOM 970 C CA . VAL A 1 122 ? -4.269 10.127 7.666 1.00 95.19 122 VAL A CA 1
ATOM 971 C C . VAL A 1 122 ? -4.940 8.867 7.102 1.00 95.19 122 VAL A C 1
ATOM 973 O O . VAL A 1 122 ? -4.954 7.824 7.758 1.00 95.19 122 VAL A O 1
ATOM 976 N N . GLY A 1 123 ? -5.506 8.948 5.895 1.00 97.25 123 GLY A N 1
ATOM 977 C CA . GLY A 1 123 ? -6.073 7.791 5.202 1.00 97.25 123 GLY A CA 1
ATOM 978 C C . GLY A 1 123 ? -5.029 6.804 4.674 1.00 97.25 123 GLY A C 1
ATOM 979 O O . GLY A 1 123 ? -5.391 5.681 4.353 1.00 97.25 123 GLY A O 1
ATOM 980 N N . ILE A 1 124 ? -3.752 7.191 4.602 1.00 98.50 124 ILE A N 1
ATOM 981 C CA . ILE A 1 124 ? -2.660 6.381 4.050 1.00 98.50 124 ILE A CA 1
ATOM 982 C C . ILE A 1 124 ? -1.688 6.028 5.180 1.00 98.50 124 ILE A C 1
ATOM 984 O O . ILE A 1 124 ? -1.231 6.911 5.899 1.00 98.50 124 ILE A O 1
ATOM 988 N N . ASP A 1 125 ? -1.350 4.747 5.322 1.00 98.44 125 ASP A N 1
ATOM 989 C CA . ASP A 1 125 ? -0.388 4.262 6.323 1.00 98.44 125 ASP A CA 1
ATOM 990 C C . ASP A 1 125 ? 1.054 4.286 5.809 1.00 98.44 125 ASP A C 1
ATOM 992 O O . ASP A 1 125 ? 1.987 4.511 6.578 1.00 98.44 125 ASP A O 1
ATOM 996 N N . ARG A 1 126 ? 1.258 4.053 4.505 1.00 98.31 126 ARG A N 1
ATOM 997 C CA . ARG A 1 126 ? 2.583 4.143 3.875 1.00 98.31 126 ARG A CA 1
ATOM 998 C C . ARG A 1 126 ? 2.480 4.401 2.379 1.00 98.31 126 ARG A C 1
ATOM 1000 O O . ARG A 1 126 ? 1.650 3.799 1.697 1.00 98.31 126 ARG A O 1
ATOM 1007 N N . VAL A 1 127 ? 3.370 5.242 1.864 1.00 98.31 127 VAL A N 1
ATOM 1008 C CA . VAL A 1 127 ? 3.619 5.401 0.430 1.00 98.31 127 VAL A CA 1
ATOM 1009 C C . VAL A 1 127 ? 4.865 4.606 0.067 1.00 98.31 127 VAL A C 1
ATOM 1011 O O . VAL A 1 127 ? 5.904 4.732 0.709 1.00 98.31 127 VAL A O 1
ATOM 1014 N N . VAL A 1 128 ? 4.772 3.769 -0.963 1.00 97.94 128 VAL A N 1
ATOM 1015 C CA . VAL A 1 128 ? 5.830 2.823 -1.324 1.00 97.94 128 VAL A CA 1
ATOM 1016 C C . VAL A 1 128 ? 6.154 2.928 -2.808 1.00 97.94 128 VAL A C 1
ATOM 1018 O O . VAL A 1 128 ? 5.286 2.784 -3.669 1.00 97.94 128 VAL A O 1
ATOM 1021 N N . ARG A 1 129 ? 7.434 3.139 -3.125 1.00 97.06 129 ARG A N 1
ATOM 1022 C CA . ARG A 1 129 ? 7.927 3.087 -4.505 1.00 97.06 129 ARG A CA 1
ATOM 1023 C C . ARG A 1 129 ? 8.144 1.640 -4.938 1.00 97.06 129 ARG A C 1
ATOM 1025 O O . ARG A 1 129 ? 9.011 0.964 -4.392 1.00 97.06 129 ARG A O 1
ATOM 1032 N N . ALA A 1 130 ? 7.404 1.191 -5.949 1.00 97.06 130 ALA A N 1
ATOM 1033 C CA . ALA A 1 130 ? 7.385 -0.204 -6.398 1.00 97.06 130 ALA A CA 1
ATOM 1034 C C . ALA A 1 130 ? 8.739 -0.703 -6.939 1.00 97.06 130 ALA A C 1
ATOM 1036 O O . ALA A 1 130 ? 9.047 -1.886 -6.844 1.00 97.06 130 ALA A O 1
ATOM 1037 N N . ASN A 1 131 ? 9.573 0.196 -7.469 1.00 95.00 131 ASN A N 1
ATOM 1038 C CA . ASN A 1 131 ? 10.905 -0.115 -7.997 1.00 95.00 131 ASN A CA 1
ATOM 1039 C C . ASN A 1 131 ? 12.052 0.158 -7.007 1.00 95.00 131 ASN A C 1
ATOM 1041 O O . ASN A 1 131 ? 13.204 0.295 -7.419 1.00 95.00 131 ASN A O 1
ATOM 1045 N N . LYS A 1 132 ? 11.756 0.289 -5.708 1.00 96.69 132 LYS A N 1
ATOM 1046 C CA . LYS A 1 132 ? 12.747 0.536 -4.649 1.00 96.69 132 LYS A CA 1
ATOM 1047 C C . LYS A 1 132 ? 12.592 -0.461 -3.505 1.00 96.69 132 LYS A C 1
ATOM 1049 O O . LYS A 1 132 ? 11.570 -1.131 -3.387 1.00 96.69 132 LYS A O 1
ATOM 1054 N N . ILE A 1 133 ? 13.606 -0.525 -2.641 1.00 97.25 133 ILE A N 1
ATOM 1055 C CA . ILE A 1 133 ? 13.690 -1.506 -1.551 1.00 97.25 133 ILE A CA 1
ATOM 1056 C C . ILE A 1 133 ? 12.458 -1.518 -0.633 1.00 97.25 133 ILE A C 1
ATOM 1058 O O . ILE A 1 133 ? 12.014 -2.598 -0.254 1.00 97.25 133 ILE A O 1
ATOM 1062 N N . GLY A 1 134 ? 11.827 -0.362 -0.399 1.00 97.06 134 GLY A N 1
ATOM 1063 C CA . GLY A 1 134 ? 10.594 -0.262 0.390 1.00 97.06 134 GLY A CA 1
ATOM 1064 C C . GLY A 1 134 ? 9.444 -1.133 -0.129 1.00 97.06 134 GLY A C 1
ATOM 1065 O O . GLY A 1 134 ? 8.590 -1.559 0.643 1.00 97.06 134 GLY A O 1
ATOM 1066 N N . PHE A 1 135 ? 9.426 -1.469 -1.424 1.00 98.31 135 PHE A N 1
ATOM 1067 C CA . PHE A 1 135 ? 8.464 -2.431 -1.957 1.00 98.31 135 PHE A CA 1
ATOM 1068 C C . PHE A 1 135 ? 8.788 -3.868 -1.558 1.00 98.31 135 PHE A C 1
ATOM 1070 O O . PHE A 1 135 ? 7.881 -4.612 -1.207 1.00 98.31 135 PHE A O 1
ATOM 1077 N N . SER A 1 136 ? 10.062 -4.264 -1.525 1.00 98.56 136 SER A N 1
ATOM 1078 C CA . SER A 1 136 ? 10.438 -5.561 -0.948 1.00 98.56 136 SER A CA 1
ATOM 1079 C C . SER A 1 136 ? 10.061 -5.664 0.523 1.00 98.56 136 SER A C 1
ATOM 1081 O O . SER A 1 136 ? 9.594 -6.716 0.949 1.00 98.56 136 SER A O 1
ATOM 1083 N N . GLU A 1 137 ? 10.253 -4.587 1.282 1.00 98.38 137 GLU A N 1
ATOM 1084 C CA . GLU A 1 137 ? 9.890 -4.523 2.700 1.00 98.38 137 GLU A CA 1
ATOM 1085 C C . GLU A 1 137 ? 8.378 -4.669 2.884 1.00 98.38 137 GLU A C 1
ATOM 1087 O O . GLU A 1 137 ? 7.946 -5.508 3.670 1.00 98.38 137 GLU A O 1
ATOM 1092 N N . LEU A 1 138 ? 7.576 -3.944 2.091 1.00 98.56 138 LEU A N 1
ATOM 1093 C CA . LEU A 1 138 ? 6.122 -4.106 2.075 1.00 98.56 138 LEU A CA 1
ATOM 1094 C C . LEU A 1 138 ? 5.724 -5.549 1.751 1.00 98.56 138 LEU A C 1
ATOM 1096 O O . LEU A 1 138 ? 4.907 -6.133 2.450 1.00 98.56 138 LEU A O 1
ATOM 1100 N N . ILE A 1 139 ? 6.300 -6.154 0.713 1.00 98.50 139 ILE A N 1
ATOM 1101 C CA . ILE A 1 139 ? 5.976 -7.537 0.348 1.00 98.50 139 ILE A CA 1
ATOM 1102 C C . ILE A 1 139 ? 6.363 -8.512 1.469 1.00 98.50 139 ILE A C 1
ATOM 1104 O O . ILE A 1 139 ? 5.594 -9.423 1.763 1.00 98.50 139 ILE A O 1
ATOM 1108 N N . SER A 1 140 ? 7.499 -8.299 2.139 1.00 98.25 140 SER A N 1
ATOM 1109 C CA . SER A 1 140 ? 7.899 -9.093 3.306 1.00 98.25 140 SER A CA 1
ATOM 1110 C C . SER A 1 140 ? 6.910 -8.943 4.469 1.00 98.25 140 SER A C 1
ATOM 1112 O O . SER A 1 140 ? 6.563 -9.932 5.114 1.00 98.25 140 SER A O 1
ATOM 1114 N N . GLU A 1 141 ? 6.423 -7.725 4.718 1.00 97.81 141 GLU A N 1
ATOM 1115 C CA . GLU A 1 141 ? 5.373 -7.442 5.703 1.00 97.81 141 GLU A CA 1
ATOM 1116 C C . GLU A 1 141 ? 4.085 -8.203 5.355 1.00 97.81 141 GLU A C 1
ATOM 1118 O O . GLU A 1 141 ? 3.558 -8.931 6.195 1.00 97.81 141 GLU A O 1
ATOM 1123 N N . LEU A 1 142 ? 3.634 -8.148 4.098 1.00 97.88 142 LEU A N 1
ATOM 1124 C CA . LEU A 1 142 ? 2.442 -8.871 3.642 1.00 97.88 142 LEU A CA 1
ATOM 1125 C C . LEU A 1 142 ? 2.590 -10.396 3.774 1.00 97.88 142 LEU A C 1
ATOM 1127 O O . LEU A 1 142 ? 1.658 -11.063 4.214 1.00 97.88 142 LEU A O 1
ATOM 1131 N N . THR A 1 143 ? 3.767 -10.964 3.483 1.00 97.00 143 THR A N 1
ATOM 1132 C CA . THR A 1 143 ? 4.004 -12.411 3.669 1.00 97.00 143 THR A CA 1
ATOM 1133 C C . THR A 1 143 ? 3.943 -12.872 5.128 1.00 97.00 143 THR A C 1
ATOM 1135 O O . THR A 1 143 ? 3.803 -14.066 5.377 1.00 97.00 143 THR A O 1
ATOM 1138 N N . SER A 1 144 ? 4.024 -11.956 6.100 1.00 95.69 144 SER A N 1
ATOM 1139 C CA . SER A 1 144 ? 3.904 -12.295 7.526 1.00 95.69 144 SER A CA 1
ATOM 1140 C C . SER A 1 144 ? 2.457 -12.525 7.984 1.00 95.69 144 SER A C 1
ATOM 1142 O O . SER A 1 144 ? 2.221 -12.942 9.120 1.00 95.69 144 SER A O 1
ATOM 1144 N N . HIS A 1 145 ? 1.474 -12.254 7.121 1.00 94.62 145 HIS A N 1
ATOM 1145 C CA . HIS A 1 145 ? 0.057 -12.395 7.428 1.00 94.62 145 HIS A CA 1
ATOM 1146 C C . HIS A 1 145 ? -0.548 -13.672 6.841 1.00 94.62 145 HIS A C 1
ATOM 1148 O O . HIS A 1 145 ? -0.146 -14.167 5.793 1.00 94.62 145 HIS A O 1
ATOM 1154 N N . THR A 1 146 ? -1.591 -14.176 7.504 1.00 93.62 146 THR A N 1
ATOM 1155 C CA . THR A 1 146 ? -2.480 -15.199 6.946 1.00 93.62 146 THR A CA 1
ATOM 1156 C C . THR A 1 146 ? -3.738 -14.538 6.402 1.00 93.62 146 THR A C 1
ATOM 1158 O O . THR A 1 146 ? -4.414 -13.793 7.123 1.00 93.62 146 THR A O 1
ATOM 1161 N N . TYR A 1 147 ? -4.067 -14.853 5.153 1.00 93.69 147 TYR A N 1
ATOM 1162 C CA . TYR A 1 147 ? -5.236 -14.331 4.457 1.00 93.69 147 TYR A CA 1
ATOM 1163 C C . TYR A 1 147 ? -6.340 -15.382 4.375 1.00 93.69 147 TYR A C 1
ATOM 1165 O O . TYR A 1 147 ? -6.068 -16.581 4.306 1.00 93.69 147 TYR A O 1
ATOM 1173 N N . LYS A 1 148 ? -7.594 -14.933 4.416 1.00 89.31 148 LYS A N 1
ATOM 1174 C CA . LYS A 1 148 ? -8.770 -15.795 4.267 1.00 89.31 148 LYS A CA 1
ATOM 1175 C C . LYS A 1 148 ? -9.718 -15.209 3.239 1.00 89.31 148 LYS A C 1
ATOM 1177 O O . LYS A 1 148 ? -9.807 -13.992 3.087 1.00 89.31 148 LYS A O 1
ATOM 1182 N N . GLU A 1 149 ? -10.445 -16.091 2.567 1.00 85.19 149 GLU A N 1
ATOM 1183 C CA . GLU A 1 149 ? -11.595 -15.672 1.779 1.00 85.19 149 GLU A CA 1
ATOM 1184 C C . GLU A 1 149 ? -12.619 -14.991 2.686 1.00 85.19 149 GLU A C 1
ATOM 1186 O O . GLU A 1 149 ? -12.803 -15.355 3.850 1.00 85.19 149 GLU A O 1
ATOM 1191 N N . ALA A 1 150 ? -13.293 -13.986 2.149 1.00 76.19 150 ALA A N 1
ATOM 1192 C CA . ALA A 1 150 ? -14.361 -13.305 2.847 1.00 76.19 150 ALA A CA 1
ATOM 1193 C C . ALA A 1 150 ? -15.620 -14.209 2.827 1.00 76.19 150 ALA A C 1
ATOM 1195 O O . ALA A 1 150 ? -16.251 -14.374 1.787 1.00 76.19 150 ALA A O 1
ATOM 1196 N N . VAL A 1 151 ? -15.958 -14.846 3.959 1.00 59.44 151 VAL A N 1
ATOM 1197 C CA . VAL A 1 151 ? -16.882 -16.011 4.023 1.00 59.44 151 VAL A CA 1
ATOM 1198 C C . VAL A 1 151 ? -18.391 -15.666 3.973 1.00 59.44 151 VAL A C 1
ATOM 1200 O O . VAL A 1 151 ? -19.216 -16.566 4.058 1.00 59.44 151 VAL A O 1
ATOM 1203 N N . VAL A 1 152 ? -18.833 -14.412 3.802 1.00 48.94 152 VAL A N 1
ATOM 1204 C CA . VAL A 1 152 ? -20.286 -14.100 3.841 1.00 48.94 152 VAL A CA 1
ATOM 1205 C C . VAL A 1 152 ? -20.730 -13.209 2.685 1.00 48.94 152 VAL A C 1
ATOM 1207 O O . VAL A 1 152 ? -20.193 -12.130 2.511 1.00 48.94 152 VAL A O 1
ATOM 1210 N N . GLN A 1 153 ? -21.721 -13.687 1.924 1.00 37.03 153 GLN A N 1
ATOM 1211 C CA . GLN A 1 153 ? -22.452 -13.048 0.816 1.00 37.03 153 GLN A CA 1
ATOM 1212 C C . GLN A 1 153 ? -22.250 -11.535 0.605 1.00 37.03 153 GLN A C 1
ATOM 1214 O O . GLN A 1 153 ? -22.547 -10.719 1.473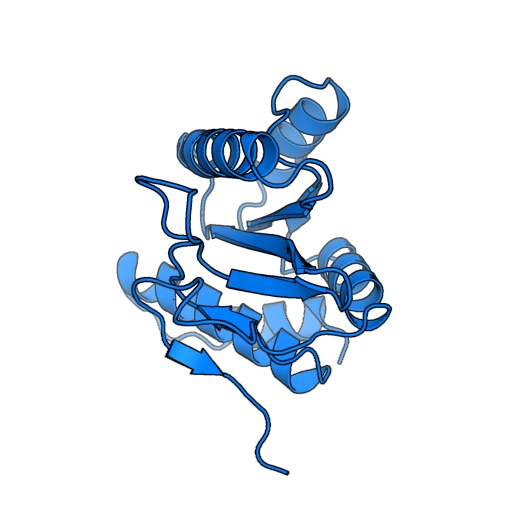 1.00 37.03 153 GLN A O 1
ATOM 1219 N N . PRO A 1 154 ? -21.872 -11.172 -0.625 1.00 45.34 154 PRO A N 1
ATOM 1220 C CA . PRO A 1 154 ? -20.481 -10.870 -0.880 1.00 45.34 154 PRO A CA 1
ATOM 1221 C C . PRO A 1 154 ? -20.060 -9.611 -0.093 1.00 45.34 154 PRO A C 1
ATOM 1223 O O . PRO A 1 154 ? -20.665 -8.552 -0.269 1.00 45.34 154 PRO A O 1
ATOM 1226 N N . PRO A 1 155 ? -18.933 -9.608 0.640 1.00 52.84 155 PRO A N 1
ATOM 1227 C CA . PRO A 1 155 ? -18.363 -8.366 1.155 1.00 52.84 155 PRO A CA 1
ATOM 1228 C C . PRO A 1 155 ? -17.724 -7.568 0.013 1.00 52.84 155 PRO A C 1
ATOM 1230 O O . PRO A 1 155 ? -16.933 -6.676 0.272 1.00 52.84 155 PRO A O 1
ATOM 1233 N N . VAL A 1 156 ? -18.010 -7.948 -1.238 1.00 48.56 156 VAL A N 1
ATOM 1234 C CA . VAL A 1 156 ? -17.446 -7.455 -2.478 1.00 48.56 156 VAL A CA 1
ATOM 1235 C C . VAL A 1 156 ? -18.563 -7.314 -3.516 1.00 48.56 156 VAL A C 1
ATOM 1237 O O . VAL A 1 156 ? -18.927 -8.289 -4.167 1.00 48.56 156 VAL A O 1
ATOM 1240 N N . LEU A 1 157 ? -19.129 -6.115 -3.686 1.00 48.16 157 LEU A N 1
ATOM 1241 C CA . LEU A 1 157 ? -20.279 -5.902 -4.592 1.00 48.16 157 LEU A CA 1
ATOM 1242 C C . LEU A 1 157 ? -19.945 -6.216 -6.069 1.00 48.16 157 LEU A C 1
ATOM 1244 O O . LEU A 1 157 ? -20.834 -6.541 -6.855 1.00 48.16 157 LEU A O 1
ATOM 1248 N N . LYS A 1 158 ? -18.657 -6.150 -6.440 1.00 50.09 158 LYS A N 1
ATOM 1249 C CA . LYS A 1 158 ? -18.086 -6.553 -7.734 1.00 50.09 158 LYS A CA 1
ATOM 1250 C C . LYS A 1 158 ? -16.580 -6.777 -7.558 1.00 50.09 158 LYS A C 1
ATOM 1252 O O . LYS A 1 158 ? -15.923 -5.933 -6.966 1.00 50.09 158 LYS A O 1
ATOM 1257 N N . SER A 1 159 ? -16.029 -7.902 -8.017 1.00 50.22 159 SER A N 1
ATOM 1258 C CA . SER A 1 159 ? -14.571 -8.099 -8.138 1.00 50.22 159 SER A CA 1
ATOM 1259 C C . SER A 1 159 ? -14.227 -9.261 -9.062 1.00 50.22 159 SER A C 1
ATOM 1261 O O . SER A 1 159 ? -15.092 -10.061 -9.427 1.00 50.22 159 SER A O 1
ATOM 1263 N N . ARG A 1 160 ? -12.943 -9.365 -9.418 1.00 65.31 160 ARG A N 1
ATOM 1264 C CA . ARG A 1 160 ? -12.338 -10.624 -9.868 1.00 65.31 160 ARG A CA 1
ATOM 1265 C C . ARG A 1 160 ? -11.534 -11.200 -8.698 1.00 65.31 160 ARG A C 1
ATOM 1267 O O . ARG A 1 160 ? -10.712 -10.492 -8.119 1.00 65.31 160 ARG A O 1
ATOM 1274 N N . ILE A 1 161 ? -11.790 -12.457 -8.341 1.00 70.19 161 ILE A N 1
ATOM 1275 C CA . ILE A 1 161 ? -11.019 -13.172 -7.314 1.00 70.19 161 ILE A CA 1
ATOM 1276 C C . ILE A 1 161 ? -9.773 -13.755 -7.972 1.00 70.19 161 ILE A C 1
ATOM 1278 O O . ILE A 1 161 ? -9.862 -14.335 -9.056 1.00 70.19 161 ILE A O 1
ATOM 1282 N N . VAL A 1 162 ? -8.626 -13.611 -7.312 1.00 68.94 162 VAL A N 1
ATOM 1283 C CA . VAL A 1 162 ? -7.383 -14.269 -7.712 1.00 68.94 162 VAL A CA 1
ATOM 1284 C C . VAL A 1 162 ? -6.933 -15.189 -6.575 1.00 68.94 162 VAL A C 1
ATOM 1286 O O . VAL A 1 162 ? -6.605 -14.731 -5.479 1.00 68.94 162 VAL A O 1
ATOM 1289 N N . SER A 1 163 ? -6.922 -16.493 -6.841 1.00 68.81 163 SER A N 1
ATOM 1290 C CA . SER A 1 163 ? -6.452 -17.539 -5.929 1.00 68.81 163 SER A CA 1
ATOM 1291 C C . SER A 1 163 ? -5.488 -18.481 -6.652 1.00 68.81 163 SER A C 1
ATOM 1293 O O . SER A 1 163 ? -5.564 -18.657 -7.870 1.00 68.81 163 SER A O 1
ATOM 1295 N N . LEU A 1 164 ? -4.549 -19.069 -5.906 1.00 58.88 164 LEU A N 1
ATOM 1296 C CA . LEU A 1 164 ? -3.759 -20.189 -6.411 1.00 58.88 164 LEU A CA 1
ATOM 1297 C C . LEU A 1 164 ? -4.654 -21.435 -6.412 1.00 58.88 164 LEU A C 1
ATOM 1299 O O . LEU A 1 164 ? -5.257 -21.757 -5.390 1.00 58.88 164 LEU A O 1
ATOM 1303 N N . ILE A 1 165 ? -4.751 -22.111 -7.556 1.00 52.41 165 ILE A N 1
ATOM 1304 C CA . ILE A 1 165 ? -5.417 -23.415 -7.654 1.00 52.41 165 ILE A CA 1
ATOM 1305 C C . ILE A 1 165 ? -4.555 -24.415 -6.871 1.00 52.41 165 ILE A C 1
ATOM 1307 O O . ILE A 1 165 ? -3.356 -24.512 -7.139 1.00 52.41 165 ILE A O 1
ATOM 1311 N N . GLN A 1 166 ? -5.153 -25.085 -5.881 1.00 39.62 166 GLN A N 1
ATOM 1312 C CA . GLN A 1 166 ? -4.536 -26.194 -5.145 1.00 39.62 166 GLN A CA 1
ATOM 1313 C C . GLN A 1 166 ? -4.589 -27.489 -5.951 1.00 39.62 166 GLN A C 1
ATOM 1315 O O . GLN A 1 166 ? -5.623 -27.719 -6.619 1.00 39.62 166 GLN A O 1
#